Protein AF-A0A1C5PPT1-F1 (afdb_monomer)

Nearest PDB structures (foldseek):
  2kx9-assembly1_A  TM=2.389E-01  e=1.871E+00  Escherichia coli K-12
  5woy-assembly1_A  TM=2.451E-01  e=3.839E+00  Caldanaerobacter subterraneus subsp. tengcongensis MB4
  7ane-assembly1_ag  TM=2.100E-01  e=8.728E+00  Leishmania major

Radius of gyration: 35.05 Å; Cα contacts (8 Å, |Δi|>4): 97; chains: 1; bounding box: 54×86×85 Å

Structure (mmCIF, N/CA/C/O backbone):
data_AF-A0A1C5PPT1-F1
#
_entry.id   AF-A0A1C5PPT1-F1
#
loop_
_atom_site.group_PDB
_atom_site.id
_atom_site.type_symbol
_atom_site.label_atom_id
_atom_site.label_alt_id
_atom_site.label_comp_id
_atom_site.label_asym_id
_atom_site.label_entity_id
_atom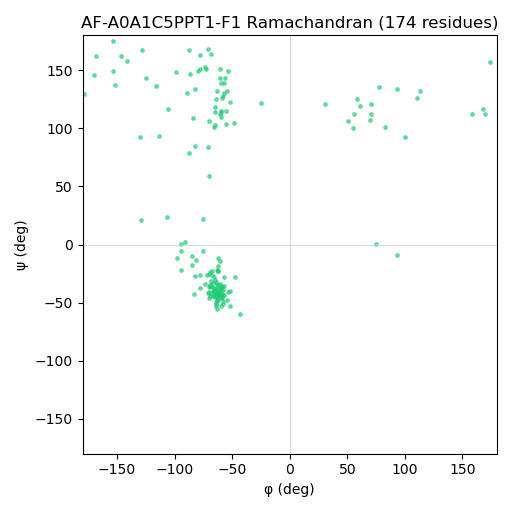_site.label_seq_id
_atom_site.pdbx_PDB_ins_code
_atom_site.Cartn_x
_atom_site.Cartn_y
_atom_site.Cartn_z
_atom_site.occupancy
_atom_site.B_iso_or_equiv
_atom_site.auth_seq_id
_atom_site.auth_comp_id
_atom_site.auth_asym_id
_atom_site.auth_atom_id
_atom_site.pdbx_PDB_model_num
ATOM 1 N N . MET A 1 1 ? 23.931 66.345 -72.418 1.00 42.19 1 MET A N 1
ATOM 2 C CA . MET A 1 1 ? 23.674 65.531 -71.210 1.00 42.19 1 MET A CA 1
ATOM 3 C C . MET A 1 1 ? 24.965 65.484 -70.400 1.00 42.19 1 MET A C 1
ATOM 5 O O . MET A 1 1 ? 25.997 65.172 -70.975 1.00 42.19 1 MET A O 1
ATOM 9 N N . LYS A 1 2 ? 24.906 65.938 -69.139 1.00 36.44 2 LYS A N 1
ATOM 10 C CA . LYS A 1 2 ? 26.004 66.068 -68.150 1.00 36.44 2 LYS A CA 1
ATOM 11 C C . LYS A 1 2 ? 26.555 64.665 -67.811 1.00 36.44 2 LYS A C 1
ATOM 13 O O . LYS A 1 2 ? 25.747 63.761 -67.660 1.00 36.44 2 LYS A O 1
ATOM 18 N N . SER A 1 3 ? 27.850 64.362 -67.935 1.00 39.06 3 SER A N 1
ATOM 19 C CA . SER A 1 3 ? 29.021 64.732 -67.112 1.00 39.06 3 SER A CA 1
ATOM 20 C C . SER A 1 3 ? 29.057 64.061 -65.729 1.00 39.06 3 SER A C 1
ATOM 22 O O . SER A 1 3 ? 28.260 64.414 -64.871 1.00 39.06 3 SER A O 1
ATOM 24 N N . VAL A 1 4 ? 30.045 63.164 -65.565 1.00 40.72 4 VAL A N 1
ATOM 25 C CA . VAL A 1 4 ? 30.789 62.806 -64.336 1.00 40.72 4 VAL A CA 1
ATOM 26 C C . VAL A 1 4 ? 29.952 62.363 -63.129 1.00 40.72 4 VAL A C 1
ATOM 28 O O . VAL A 1 4 ? 29.484 63.195 -62.362 1.00 40.72 4 VAL A O 1
ATOM 31 N N . ILE A 1 5 ? 29.858 61.048 -62.898 1.00 37.28 5 ILE A N 1
ATOM 32 C CA . ILE A 1 5 ? 29.597 60.499 -61.558 1.00 37.28 5 ILE A CA 1
ATOM 33 C C . ILE A 1 5 ? 30.641 59.421 -61.288 1.00 37.28 5 ILE A C 1
ATOM 35 O O . ILE A 1 5 ? 30.536 58.263 -61.689 1.00 37.28 5 ILE A O 1
ATOM 39 N N . GLU A 1 6 ? 31.702 59.906 -60.665 1.00 39.34 6 GLU A N 1
ATOM 40 C CA . GLU A 1 6 ? 32.733 59.161 -59.977 1.00 39.34 6 GLU A CA 1
ATOM 41 C C . GLU A 1 6 ? 32.206 58.720 -58.601 1.00 39.34 6 GLU A C 1
ATOM 43 O O . GLU A 1 6 ? 31.424 59.423 -57.969 1.00 39.34 6 GLU A O 1
ATOM 48 N N . MET A 1 7 ? 32.741 57.591 -58.138 1.00 36.19 7 MET A N 1
ATOM 49 C CA . MET A 1 7 ? 33.050 57.296 -56.737 1.00 36.19 7 MET A CA 1
ATOM 50 C C . MET A 1 7 ? 31.925 57.077 -55.706 1.00 36.19 7 MET A C 1
ATOM 52 O O . MET A 1 7 ? 31.352 57.986 -55.129 1.00 36.19 7 MET A O 1
ATOM 56 N N . MET A 1 8 ? 31.813 55.791 -55.353 1.00 36.09 8 MET A N 1
ATOM 57 C CA . MET A 1 8 ? 32.056 55.246 -54.008 1.00 36.09 8 ME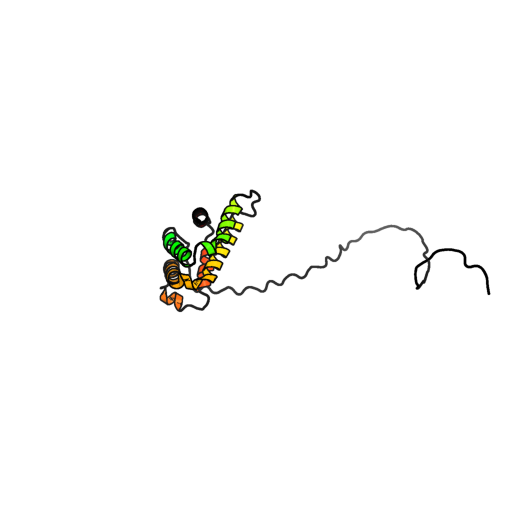T A CA 1
ATOM 58 C C . MET A 1 8 ? 31.257 55.763 -52.798 1.00 36.09 8 MET A C 1
ATOM 60 O O . MET A 1 8 ? 31.438 56.878 -52.336 1.00 36.09 8 MET A O 1
ATOM 64 N N . LYS A 1 9 ? 30.651 54.761 -52.136 1.00 38.84 9 LYS A N 1
ATOM 65 C CA . LYS A 1 9 ? 30.382 54.640 -50.691 1.00 38.84 9 LYS A CA 1
ATOM 66 C C . LYS A 1 9 ? 29.314 55.576 -50.126 1.00 38.84 9 LYS A C 1
ATOM 68 O O . LYS A 1 9 ? 29.501 56.777 -50.045 1.00 38.84 9 LYS A O 1
ATOM 73 N N . SER A 1 10 ? 28.282 54.971 -49.547 1.00 39.06 10 SER A N 1
ATOM 74 C CA . SER A 1 10 ? 28.001 55.055 -48.105 1.00 39.06 10 SER A CA 1
ATOM 75 C C . SER A 1 10 ? 26.530 54.727 -47.876 1.00 39.06 10 SER A C 1
ATOM 77 O O . SER A 1 10 ? 25.646 55.467 -48.294 1.00 39.06 10 SER A O 1
ATOM 79 N N . GLY A 1 11 ? 26.276 53.590 -47.231 1.00 40.34 11 GLY A N 1
ATOM 80 C CA . GLY A 1 11 ? 24.983 53.295 -46.633 1.00 40.34 11 GLY A CA 1
ATOM 81 C C . GLY A 1 11 ? 24.951 53.803 -45.194 1.00 40.34 11 GLY A C 1
ATOM 82 O O . GLY A 1 11 ? 25.870 53.498 -44.425 1.00 40.34 11 GLY A O 1
ATOM 83 N N . ARG A 1 12 ? 23.893 54.550 -44.861 1.00 38.12 12 ARG A N 1
ATOM 84 C CA . ARG A 1 12 ? 23.108 54.496 -43.611 1.00 38.12 12 ARG A CA 1
ATOM 85 C C . ARG A 1 12 ? 22.184 55.720 -43.523 1.00 38.12 12 ARG A C 1
ATOM 87 O O . ARG A 1 12 ? 22.677 56.838 -43.440 1.00 38.12 12 ARG A O 1
ATOM 94 N N . ASN A 1 13 ? 20.880 55.440 -43.535 1.00 36.72 13 ASN A N 1
ATOM 95 C CA . ASN A 1 13 ? 19.768 56.310 -43.126 1.00 36.72 13 ASN A CA 1
ATOM 96 C C . ASN A 1 13 ? 19.952 56.751 -41.658 1.00 36.72 13 ASN A C 1
ATOM 98 O O . ASN A 1 13 ? 20.411 55.944 -40.846 1.00 36.72 13 ASN A O 1
ATOM 102 N N . ASP A 1 14 ? 19.885 58.059 -41.385 1.00 36.19 14 ASP A N 1
ATOM 103 C CA . ASP A 1 14 ? 18.726 58.879 -40.933 1.00 36.19 14 ASP A CA 1
ATOM 104 C C . ASP A 1 14 ? 18.525 58.775 -39.406 1.00 36.19 14 ASP A C 1
ATOM 106 O O . ASP A 1 14 ? 18.258 57.694 -38.892 1.00 36.19 14 ASP A O 1
ATOM 110 N N . GLU A 1 15 ? 18.973 59.793 -38.647 1.00 37.09 15 GLU A N 1
ATOM 111 C CA . GLU A 1 15 ? 18.177 60.906 -38.047 1.00 37.09 15 GLU A CA 1
ATOM 112 C C . GLU A 1 15 ? 17.408 60.454 -36.789 1.00 37.09 15 GLU A C 1
ATOM 114 O O . GLU A 1 15 ? 16.821 59.384 -36.784 1.00 37.09 15 GLU A O 1
ATOM 119 N N . ALA A 1 16 ? 17.336 61.146 -35.650 1.00 32.50 16 ALA A N 1
ATOM 120 C CA . ALA A 1 16 ? 17.718 62.467 -35.134 1.00 32.50 16 ALA A CA 1
ATOM 121 C C . ALA A 1 16 ? 17.924 62.272 -33.591 1.00 32.50 16 ALA A C 1
ATOM 123 O O . ALA A 1 16 ? 17.703 61.173 -33.096 1.00 32.50 16 ALA A O 1
ATOM 124 N N . GLU A 1 17 ? 18.358 63.169 -32.706 1.00 36.97 17 GLU A N 1
ATOM 125 C CA . GLU A 1 17 ? 18.352 64.626 -32.622 1.00 36.97 17 GLU A CA 1
ATOM 126 C C . GLU A 1 17 ? 19.261 65.021 -31.428 1.00 36.97 17 GLU A C 1
ATOM 128 O O . GLU A 1 17 ? 19.364 64.296 -30.438 1.00 36.97 17 GLU A O 1
ATOM 133 N N . ARG A 1 18 ? 19.955 66.157 -31.541 1.00 34.75 18 ARG A N 1
ATOM 134 C CA . ARG A 1 18 ? 20.823 66.783 -30.523 1.00 34.75 18 ARG A CA 1
ATOM 135 C C . ARG A 1 18 ? 19.988 67.551 -29.493 1.00 34.75 18 ARG A C 1
ATOM 137 O O . ARG A 1 18 ? 19.075 68.217 -29.949 1.00 34.75 18 ARG A O 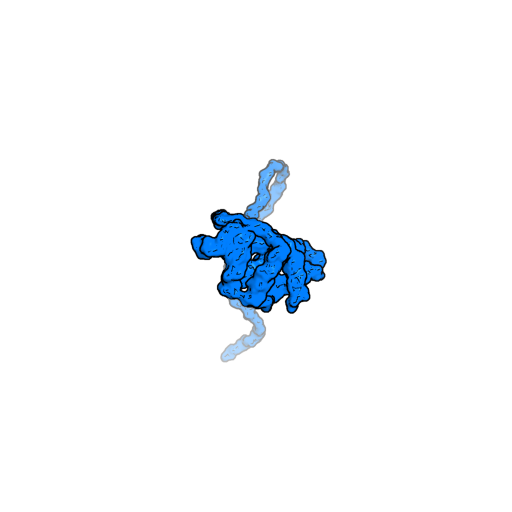1
ATOM 144 N N . VAL A 1 19 ? 20.431 67.657 -28.229 1.00 37.09 19 VAL A N 1
ATOM 145 C CA . VAL A 1 19 ? 20.731 68.954 -27.563 1.00 37.09 19 VAL A CA 1
ATOM 146 C C . VAL A 1 19 ? 21.813 68.752 -26.484 1.00 37.09 19 VAL A C 1
ATOM 148 O O . VAL A 1 19 ? 21.830 67.777 -25.743 1.00 37.09 19 VAL A O 1
ATOM 151 N N . GLU A 1 20 ? 22.738 69.699 -26.481 1.00 38.38 20 GLU A N 1
ATOM 152 C CA . GLU A 1 20 ? 24.004 69.879 -25.772 1.00 38.38 20 GLU A CA 1
ATOM 153 C C . GLU A 1 20 ? 23.807 70.814 -24.562 1.00 38.38 20 GLU A C 1
ATOM 155 O O . GLU A 1 20 ? 22.990 71.721 -24.681 1.00 38.38 20 GLU A O 1
ATOM 160 N N . SER A 1 21 ? 24.557 70.658 -23.455 1.00 32.81 21 SER A N 1
ATOM 161 C CA . SER A 1 21 ? 25.259 71.779 -22.777 1.00 32.81 21 SER A CA 1
ATOM 162 C C . SER A 1 21 ? 25.846 71.422 -21.391 1.00 32.81 21 SER A C 1
ATOM 164 O O . SER A 1 21 ? 25.118 71.252 -20.418 1.00 32.81 21 SER A O 1
ATOM 166 N N . THR A 1 22 ? 27.184 71.411 -21.339 1.00 31.67 22 THR A N 1
ATOM 167 C CA . THR A 1 22 ? 28.073 72.125 -20.384 1.00 31.67 22 THR A CA 1
ATOM 168 C C . THR A 1 22 ? 28.028 71.868 -18.867 1.00 31.67 22 THR A C 1
ATOM 170 O O . THR A 1 22 ? 27.082 72.229 -18.175 1.00 31.67 22 THR A O 1
ATOM 173 N N . LEU A 1 23 ? 29.182 71.403 -18.362 1.00 43.50 23 LEU A N 1
ATOM 174 C CA . LEU A 1 23 ? 29.681 71.500 -16.978 1.00 43.50 23 LEU A CA 1
ATOM 175 C C . LEU A 1 23 ? 30.037 72.958 -16.599 1.00 43.50 23 LEU A C 1
ATOM 177 O O . LEU A 1 23 ? 30.267 73.775 -17.497 1.00 43.50 23 LEU A O 1
ATOM 181 N N . PRO A 1 24 ? 30.188 73.273 -15.297 1.00 42.75 24 PRO A N 1
ATOM 182 C CA . PRO A 1 24 ? 31.552 73.528 -14.807 1.00 42.75 24 PRO A CA 1
ATOM 183 C C . PRO A 1 24 ? 31.869 72.991 -13.393 1.00 42.75 24 PRO A C 1
ATOM 185 O O . PRO A 1 24 ? 30.988 72.767 -12.568 1.00 42.75 24 PRO A O 1
ATOM 188 N N . GLU A 1 25 ? 33.169 72.804 -13.154 1.00 42.12 25 GLU A N 1
ATOM 189 C CA . GLU A 1 25 ? 33.841 72.390 -11.910 1.00 42.12 25 GLU A CA 1
ATOM 190 C C . GLU A 1 25 ? 33.883 73.508 -10.847 1.00 42.12 25 GLU A C 1
ATOM 192 O O . GLU A 1 25 ? 33.967 74.672 -11.235 1.00 42.12 25 GLU A O 1
ATOM 197 N N . THR A 1 26 ? 33.929 73.178 -9.540 1.00 31.56 26 THR A N 1
ATOM 198 C CA . THR A 1 26 ? 34.940 73.682 -8.561 1.00 31.56 26 THR A CA 1
ATOM 199 C C . THR A 1 26 ? 34.773 73.109 -7.132 1.00 31.56 26 THR A C 1
ATOM 201 O O . THR A 1 26 ? 33.694 73.153 -6.555 1.00 31.56 26 THR A O 1
ATOM 204 N N . ASP A 1 27 ? 35.893 72.597 -6.604 1.00 28.88 27 ASP A N 1
ATOM 205 C CA . ASP A 1 27 ? 36.487 72.729 -5.256 1.00 28.88 27 ASP A CA 1
ATOM 206 C C . ASP A 1 27 ? 35.748 72.372 -3.938 1.00 28.88 27 ASP A C 1
ATOM 208 O O . ASP A 1 27 ? 34.886 73.086 -3.442 1.00 28.88 27 ASP A O 1
ATOM 212 N N . MET A 1 28 ? 36.269 71.305 -3.306 1.00 39.50 28 MET A N 1
ATOM 213 C CA . MET A 1 28 ? 36.918 71.275 -1.975 1.00 39.50 28 MET A CA 1
ATOM 214 C C . MET A 1 28 ? 36.203 71.908 -0.758 1.00 39.50 28 MET A C 1
ATOM 216 O O . MET A 1 28 ? 36.341 73.101 -0.537 1.00 39.50 28 MET A O 1
ATOM 220 N N . GLU A 1 29 ? 35.656 71.089 0.155 1.00 32.31 29 GLU A N 1
ATOM 221 C CA . GLU A 1 29 ? 35.989 71.154 1.596 1.00 32.31 29 GLU A CA 1
ATOM 222 C C . GLU A 1 29 ? 35.459 69.945 2.387 1.00 32.31 29 GLU A C 1
ATOM 224 O O . GLU A 1 29 ? 34.645 69.159 1.914 1.00 32.31 29 GLU A O 1
ATOM 229 N N . ALA A 1 30 ? 36.030 69.760 3.572 1.00 30.75 30 ALA A N 1
ATOM 230 C CA . ALA A 1 30 ? 36.049 68.545 4.362 1.00 30.75 30 ALA A CA 1
ATOM 231 C C . ALA A 1 30 ? 34.854 68.352 5.317 1.00 30.75 30 ALA A C 1
ATOM 233 O O . ALA A 1 30 ? 34.189 69.300 5.716 1.00 30.75 30 ALA A O 1
ATOM 234 N N . ALA A 1 31 ? 34.791 67.108 5.805 1.00 31.67 31 ALA A N 1
ATOM 235 C CA . ALA A 1 31 ? 34.420 66.684 7.156 1.00 31.67 31 ALA A CA 1
ATOM 236 C C . ALA A 1 31 ? 32.957 66.311 7.474 1.00 31.67 31 ALA A C 1
ATOM 238 O O . ALA A 1 31 ? 32.012 67.054 7.253 1.00 31.67 31 ALA A O 1
ATOM 239 N N . GLU A 1 32 ? 32.897 65.163 8.163 1.00 32.53 32 GLU A N 1
ATOM 240 C CA . GLU A 1 32 ? 31.962 64.785 9.229 1.00 32.53 32 GLU A CA 1
ATOM 241 C C . GLU A 1 32 ? 30.770 63.872 8.869 1.00 32.53 32 GLU A C 1
ATOM 243 O O . GLU A 1 32 ? 29.697 64.295 8.465 1.00 32.53 32 GLU A O 1
ATOM 248 N N . SER A 1 33 ? 31.034 62.571 9.052 1.00 35.09 33 SER A N 1
ATOM 249 C CA . SER A 1 33 ? 30.239 61.560 9.768 1.00 35.09 33 SER A CA 1
ATOM 250 C C . SER A 1 33 ? 28.710 61.702 9.801 1.00 35.09 33 SER A C 1
ATOM 252 O O . SER A 1 33 ? 28.197 62.620 10.428 1.00 35.09 33 SER A O 1
ATOM 254 N N . THR A 1 34 ? 27.984 60.696 9.297 1.00 27.64 34 THR A N 1
ATOM 255 C CA . THR A 1 34 ? 26.899 59.953 9.993 1.00 27.64 34 THR A CA 1
ATOM 256 C C . THR A 1 34 ? 26.203 58.974 9.032 1.00 27.64 34 THR A C 1
ATOM 258 O O . THR A 1 34 ? 26.352 59.057 7.820 1.00 27.64 34 THR A O 1
ATOM 261 N N . GLU A 1 35 ? 25.576 57.963 9.622 1.00 35.34 35 GLU A N 1
ATOM 262 C CA . GLU A 1 35 ? 25.228 56.633 9.107 1.00 35.34 35 GLU A CA 1
ATOM 263 C C . GLU A 1 35 ? 23.994 56.574 8.167 1.00 35.34 35 GLU A C 1
ATOM 265 O O . GLU A 1 35 ? 23.147 57.462 8.204 1.00 35.34 35 GLU A O 1
ATOM 270 N N . GLY A 1 36 ? 23.855 55.466 7.413 1.00 28.84 36 GLY A N 1
ATOM 271 C CA . GLY A 1 36 ? 22.661 55.056 6.630 1.00 28.84 36 GLY A CA 1
ATOM 272 C C . GLY A 1 36 ? 22.909 55.084 5.111 1.00 28.84 36 GLY A C 1
ATOM 273 O O . GLY A 1 36 ? 23.480 56.044 4.619 1.00 28.84 36 GLY A O 1
ATOM 274 N N . GLU A 1 37 ? 22.598 54.096 4.268 1.00 35.09 37 GLU A N 1
ATOM 275 C CA . GLU A 1 37 ? 21.786 52.867 4.302 1.00 35.09 37 GLU A CA 1
ATOM 276 C C . GLU A 1 37 ? 22.381 51.887 3.250 1.00 35.09 37 GLU A C 1
ATOM 278 O O . GLU A 1 37 ? 22.913 52.366 2.245 1.00 35.09 37 GLU A O 1
ATOM 283 N N . PRO A 1 38 ? 22.331 50.546 3.401 1.00 40.12 38 PRO A N 1
ATOM 284 C CA . PRO A 1 38 ? 22.545 49.640 2.276 1.00 40.12 38 PRO A CA 1
ATOM 285 C C . PRO A 1 38 ? 21.246 49.374 1.499 1.00 40.12 38 PRO A C 1
ATOM 287 O O . PRO A 1 38 ? 20.152 49.326 2.055 1.00 40.12 38 PRO A O 1
ATOM 290 N N . GLU A 1 39 ? 21.448 49.199 0.199 1.00 37.22 39 GLU A N 1
ATOM 291 C CA . GLU A 1 39 ? 20.502 49.153 -0.909 1.00 37.22 39 GLU A CA 1
ATOM 292 C C . GLU A 1 39 ? 19.336 48.155 -0.784 1.00 37.22 39 GLU A C 1
ATOM 294 O O . GLU A 1 39 ? 19.444 47.059 -0.234 1.00 37.22 39 GLU A O 1
ATOM 299 N N . GLU A 1 40 ? 18.234 48.572 -1.404 1.00 37.94 40 GLU A N 1
ATOM 300 C CA . GLU A 1 40 ? 17.007 47.855 -1.733 1.00 37.94 40 GLU A CA 1
ATOM 301 C C . GLU A 1 40 ? 17.286 46.498 -2.411 1.00 37.94 40 GLU A C 1
ATOM 303 O O . GLU A 1 40 ? 17.621 46.414 -3.594 1.00 37.94 40 GLU A O 1
ATOM 308 N N . ILE A 1 41 ? 17.124 45.410 -1.653 1.00 39.41 41 ILE A N 1
ATOM 309 C CA . ILE A 1 41 ? 17.030 44.055 -2.200 1.00 39.41 41 ILE A CA 1
ATOM 310 C C . ILE A 1 41 ? 15.571 43.858 -2.601 1.00 39.41 41 ILE A C 1
ATOM 312 O O . ILE A 1 41 ? 14.689 43.756 -1.751 1.00 39.41 41 ILE A O 1
ATOM 316 N N . VAL A 1 42 ? 15.321 43.820 -3.907 1.00 41.59 42 VAL A N 1
ATOM 317 C CA . VAL A 1 42 ? 14.025 43.449 -4.480 1.00 41.59 42 VAL A CA 1
ATOM 318 C C . VAL A 1 42 ? 13.766 41.979 -4.145 1.00 41.59 42 VAL A C 1
ATOM 320 O O . VAL A 1 42 ? 14.348 41.070 -4.740 1.00 41.59 42 VAL A O 1
ATOM 323 N N . GLU A 1 43 ? 12.937 41.768 -3.131 1.00 42.28 43 GLU A N 1
ATOM 324 C CA . GLU A 1 43 ? 12.475 40.469 -2.661 1.00 42.28 43 GLU A CA 1
ATOM 325 C C . GLU A 1 43 ? 11.618 39.819 -3.761 1.00 42.28 43 GLU A C 1
ATOM 327 O O . GLU A 1 43 ? 10.617 40.374 -4.223 1.00 42.28 43 GLU A O 1
ATOM 332 N N . ALA A 1 44 ? 12.063 38.661 -4.253 1.00 52.88 44 ALA A N 1
ATOM 333 C CA . ALA A 1 44 ? 11.256 37.806 -5.117 1.00 52.88 44 ALA A CA 1
ATOM 334 C C . ALA A 1 44 ? 9.992 37.386 -4.346 1.00 52.88 44 ALA A C 1
ATOM 336 O O . ALA A 1 44 ? 10.096 37.159 -3.142 1.00 52.88 44 ALA A O 1
ATOM 337 N N . PRO A 1 45 ? 8.816 37.272 -4.991 1.00 42.25 45 PRO A N 1
ATOM 338 C CA . PRO A 1 45 ? 7.578 37.005 -4.273 1.00 42.25 45 PRO A CA 1
ATOM 339 C C . PRO A 1 45 ? 7.688 35.678 -3.522 1.00 42.25 45 PRO A C 1
ATOM 341 O O . PRO A 1 45 ? 7.814 34.612 -4.135 1.00 42.25 45 PRO A O 1
ATOM 344 N N . GLU A 1 46 ? 7.655 35.770 -2.192 1.00 46.97 46 GLU A N 1
ATOM 345 C CA . GLU A 1 46 ? 7.449 34.637 -1.305 1.00 46.97 46 GLU A CA 1
ATOM 346 C C . GLU A 1 46 ? 6.196 33.903 -1.778 1.00 46.97 46 GLU A C 1
ATOM 348 O O . GLU A 1 46 ? 5.117 34.475 -1.947 1.00 46.97 46 GLU A O 1
ATOM 353 N N . THR A 1 47 ? 6.368 32.621 -2.076 1.00 43.84 47 THR A N 1
ATOM 354 C CA . THR A 1 47 ? 5.245 31.741 -2.358 1.00 43.84 47 THR A CA 1
ATOM 355 C C . THR A 1 47 ? 4.527 31.557 -1.031 1.00 43.84 47 THR A C 1
ATOM 357 O O . THR A 1 47 ? 5.061 30.912 -0.135 1.00 43.84 47 THR A O 1
ATOM 360 N N . GLU A 1 48 ? 3.363 32.190 -0.882 1.00 47.78 48 GLU A N 1
ATOM 361 C CA . GLU A 1 48 ? 2.478 31.988 0.262 1.00 47.78 48 GLU A CA 1
ATOM 362 C C . GLU A 1 48 ? 2.158 30.489 0.368 1.00 47.78 48 GLU A C 1
ATOM 364 O O . GLU A 1 48 ? 1.374 29.944 -0.413 1.00 47.78 48 GLU A O 1
ATOM 369 N N . GLU A 1 49 ? 2.791 29.799 1.320 1.00 52.38 49 GLU A N 1
ATOM 370 C CA . GLU A 1 49 ? 2.385 28.456 1.714 1.00 52.38 49 GLU A CA 1
ATOM 371 C C . GLU A 1 49 ? 0.991 28.564 2.333 1.00 52.38 49 GLU A C 1
ATOM 373 O O . GLU A 1 49 ? 0.802 29.023 3.461 1.00 52.38 49 GLU A O 1
ATOM 378 N N . THR A 1 50 ? -0.015 28.183 1.549 1.00 40.03 50 THR A N 1
ATOM 379 C CA . THR A 1 50 ? -1.370 27.983 2.054 1.00 40.03 50 THR A CA 1
ATOM 380 C C . THR A 1 50 ? -1.293 26.917 3.152 1.00 40.03 50 THR A C 1
ATOM 382 O O . THR A 1 50 ? -0.749 25.846 2.884 1.00 40.03 50 THR A O 1
ATOM 385 N N . PRO A 1 51 ? -1.797 27.169 4.374 1.00 50.03 51 PRO A N 1
ATOM 386 C CA . PRO A 1 51 ? -1.751 26.180 5.442 1.00 50.03 51 PRO A CA 1
ATOM 387 C C . PRO A 1 51 ? -2.529 24.935 5.004 1.00 50.03 51 PRO A C 1
ATOM 389 O O . PRO A 1 51 ? -3.744 24.994 4.822 1.00 50.03 51 PRO A O 1
ATOM 392 N N . GLU A 1 52 ? -1.819 23.822 4.799 1.00 60.72 52 GLU A N 1
ATOM 393 C CA . GLU A 1 52 ? -2.423 22.526 4.500 1.00 60.72 52 GLU A CA 1
ATOM 394 C C . GLU A 1 52 ? -3.335 22.137 5.671 1.00 60.72 52 GLU A C 1
ATOM 396 O O . GLU A 1 52 ? -2.872 21.934 6.798 1.00 60.72 52 GLU A O 1
ATOM 401 N N . GLU A 1 53 ? -4.648 22.071 5.435 1.00 62.91 53 GLU A N 1
ATOM 402 C CA . GLU A 1 53 ? -5.577 21.550 6.434 1.00 62.91 53 GLU A CA 1
ATOM 403 C C . GLU A 1 53 ? -5.150 20.117 6.803 1.00 62.91 53 GLU A C 1
ATOM 405 O O . GLU A 1 53 ? -4.881 19.302 5.912 1.00 62.91 53 GLU A O 1
ATOM 410 N N . PRO A 1 54 ? -5.038 19.782 8.102 1.00 71.94 54 PRO A N 1
ATOM 411 C CA . PRO A 1 54 ? -4.545 18.479 8.511 1.00 71.94 54 PRO A CA 1
ATOM 412 C C . PRO A 1 54 ? -5.522 17.401 8.043 1.00 71.94 54 PRO A C 1
ATOM 414 O O . PRO A 1 54 ? -6.646 17.323 8.532 1.00 71.94 54 PRO A O 1
ATOM 417 N N . VAL A 1 55 ? -5.077 16.549 7.116 1.00 75.94 55 VAL A N 1
ATOM 418 C CA . VAL A 1 55 ? -5.858 15.398 6.643 1.00 75.94 55 VAL A CA 1
ATOM 419 C C . VAL A 1 55 ? -6.253 14.534 7.845 1.00 75.94 55 VAL A C 1
ATOM 421 O O . VAL A 1 55 ? -5.383 13.967 8.524 1.00 75.94 55 VAL A O 1
ATOM 424 N N . GLU A 1 56 ? -7.556 14.453 8.126 1.00 82.62 56 GLU A N 1
ATOM 425 C CA . GLU A 1 56 ? -8.086 13.670 9.241 1.00 82.62 56 GLU A CA 1
ATOM 426 C C . GLU A 1 56 ? -7.773 12.180 9.045 1.00 82.62 56 GLU A C 1
ATOM 428 O O . GLU A 1 56 ? -7.975 11.608 7.974 1.00 82.62 56 GLU A O 1
ATOM 433 N N . ARG A 1 57 ? -7.250 11.536 10.096 1.00 88.50 57 ARG A N 1
ATOM 434 C CA . ARG A 1 57 ? -6.885 10.111 10.094 1.00 88.50 57 ARG A CA 1
ATOM 435 C C . ARG A 1 57 ? -7.790 9.345 11.054 1.00 88.50 57 ARG A C 1
ATOM 437 O O . ARG A 1 57 ? -7.465 9.244 12.238 1.00 88.50 57 ARG A O 1
ATOM 444 N N . PRO A 1 58 ? -8.907 8.766 10.582 1.00 89.75 58 PRO A N 1
ATOM 445 C CA . PRO A 1 58 ? -9.839 8.000 11.416 1.00 89.75 58 PRO A CA 1
ATOM 446 C C . PRO A 1 58 ? -9.319 6.594 11.776 1.00 89.75 58 PRO A C 1
ATOM 448 O O . PRO A 1 58 ? -10.096 5.688 12.076 1.00 89.75 58 PRO A O 1
ATOM 451 N N . TYR A 1 59 ? -8.004 6.377 11.724 1.00 93.81 59 TYR A N 1
ATOM 452 C CA . TYR A 1 59 ? -7.359 5.095 11.968 1.00 93.81 59 TYR A CA 1
ATOM 453 C C . TYR A 1 59 ? -5.988 5.285 12.621 1.00 93.81 59 TYR A C 1
ATOM 455 O O . TYR A 1 59 ? -5.369 6.345 12.557 1.00 93.81 59 TYR A O 1
ATOM 463 N N . THR A 1 60 ? -5.484 4.206 13.210 1.00 94.38 60 THR A N 1
ATOM 464 C CA . THR A 1 60 ? -4.075 4.076 13.593 1.00 94.38 60 THR A CA 1
ATOM 465 C C . THR A 1 60 ? -3.528 2.812 12.948 1.00 94.38 60 THR A C 1
ATOM 467 O O . THR A 1 60 ? -4.258 1.832 12.812 1.00 94.38 60 THR A O 1
ATOM 470 N N . LEU A 1 61 ? -2.271 2.836 12.510 1.00 94.94 61 LEU A N 1
ATOM 471 C CA . LEU A 1 61 ? -1.615 1.696 11.875 1.00 94.94 61 LEU A CA 1
ATOM 472 C C . LEU A 1 61 ? -0.452 1.242 12.743 1.00 94.94 61 LEU A C 1
ATOM 474 O O . LEU A 1 61 ? 0.327 2.056 13.235 1.00 94.94 61 LEU A O 1
ATOM 47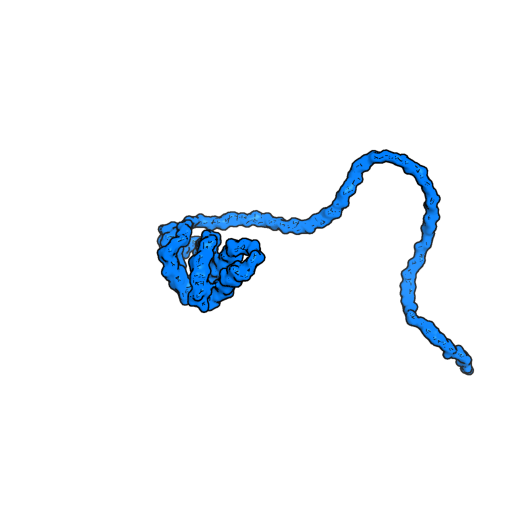8 N N . ARG A 1 62 ? -0.308 -0.070 12.923 1.00 94.06 62 ARG A N 1
ATOM 479 C CA . ARG A 1 62 ? 0.959 -0.626 13.404 1.00 94.06 62 ARG A CA 1
ATOM 480 C C . ARG A 1 62 ? 2.001 -0.555 12.284 1.00 94.06 62 ARG A C 1
ATOM 482 O O . ARG A 1 62 ? 1.664 -0.755 11.118 1.00 94.06 62 ARG A O 1
ATOM 489 N N . SER A 1 63 ? 3.274 -0.445 12.645 1.00 90.31 63 SER A N 1
ATOM 490 C CA . SER A 1 63 ? 4.364 -0.570 11.676 1.00 90.31 63 SER A CA 1
ATOM 491 C C . SER A 1 63 ? 4.367 -1.952 10.998 1.00 90.31 63 SER A C 1
ATOM 493 O O . SER A 1 63 ? 3.963 -2.967 11.594 1.00 90.31 63 SER A O 1
ATOM 495 N N . LEU A 1 64 ? 4.859 -1.994 9.757 1.00 89.31 64 LEU A N 1
ATOM 496 C CA . LEU A 1 64 ? 5.062 -3.230 9.001 1.00 89.31 64 LEU A CA 1
ATOM 497 C C . LEU A 1 64 ? 6.025 -4.177 9.733 1.00 89.31 64 LEU A C 1
ATOM 499 O O . LEU A 1 64 ? 7.039 -3.766 10.299 1.00 89.31 64 LEU A O 1
ATOM 503 N N . LYS A 1 65 ? 5.695 -5.467 9.719 1.00 88.75 65 LYS A N 1
ATOM 504 C CA . LYS A 1 65 ? 6.449 -6.556 10.350 1.00 88.75 65 LYS A CA 1
ATOM 505 C C . LYS A 1 65 ? 6.698 -7.666 9.337 1.00 88.75 65 LYS A C 1
ATOM 507 O O . LYS A 1 65 ? 6.042 -7.746 8.308 1.00 88.75 65 LYS A O 1
ATOM 512 N N . ASP A 1 66 ? 7.584 -8.594 9.679 1.00 87.00 66 ASP A N 1
ATOM 513 C CA . ASP A 1 66 ? 7.953 -9.715 8.801 1.00 87.00 66 ASP A CA 1
ATOM 514 C C . ASP A 1 66 ? 6.751 -10.587 8.377 1.00 87.00 66 ASP A C 1
ATOM 516 O O . ASP A 1 66 ? 6.706 -11.117 7.271 1.00 87.00 66 ASP A O 1
ATOM 520 N N . ARG A 1 67 ? 5.700 -10.659 9.210 1.00 90.19 67 ARG A N 1
ATOM 521 C CA . ARG A 1 67 ? 4.443 -11.355 8.874 1.00 90.19 67 ARG A CA 1
ATOM 522 C C . ARG A 1 67 ? 3.696 -10.748 7.675 1.00 90.19 67 ARG A C 1
ATOM 524 O O . ARG A 1 67 ? 2.899 -11.442 7.050 1.00 90.19 67 ARG A O 1
ATOM 531 N N . ASP A 1 68 ? 3.967 -9.484 7.358 1.00 91.06 68 ASP A N 1
ATOM 532 C CA . ASP A 1 68 ? 3.318 -8.727 6.279 1.00 91.06 68 ASP A CA 1
ATOM 533 C C . ASP A 1 68 ? 3.982 -8.964 4.924 1.00 91.06 68 ASP A C 1
ATOM 535 O O . ASP A 1 68 ? 3.422 -8.604 3.890 1.00 91.06 68 ASP A O 1
ATOM 539 N N . LEU A 1 69 ? 5.137 -9.636 4.918 1.00 88.94 69 LEU A N 1
ATOM 540 C CA . LEU A 1 69 ? 5.884 -9.998 3.721 1.00 88.94 69 LEU A CA 1
ATOM 541 C C . LEU A 1 69 ? 5.007 -10.711 2.688 1.00 88.94 69 LEU A C 1
ATOM 543 O O . LEU A 1 69 ? 4.957 -10.315 1.527 1.00 88.94 69 LEU A O 1
ATOM 547 N N . PHE A 1 70 ? 4.314 -11.775 3.096 1.00 91.00 70 PHE A N 1
ATOM 548 C CA . PHE A 1 70 ? 3.523 -12.583 2.168 1.00 91.00 70 PHE A CA 1
ATOM 549 C C . PHE A 1 70 ? 2.279 -11.847 1.645 1.00 91.00 70 PHE A C 1
ATOM 551 O O . PHE A 1 70 ? 2.071 -11.879 0.429 1.00 91.00 70 PHE A O 1
ATOM 558 N N . PRO A 1 71 ? 1.475 -11.162 2.488 1.00 94.06 71 PRO A N 1
ATOM 559 C CA . PRO A 1 71 ? 0.412 -10.280 2.009 1.00 94.06 71 PRO A CA 1
ATOM 560 C C . PRO A 1 71 ? 0.907 -9.208 1.029 1.00 94.06 71 PRO A C 1
ATOM 562 O O . PRO A 1 71 ? 0.344 -9.077 -0.057 1.00 94.06 71 PRO A O 1
ATOM 565 N N . LEU A 1 72 ? 2.000 -8.506 1.349 1.00 91.94 72 LEU A N 1
ATOM 566 C CA . LEU A 1 72 ? 2.578 -7.490 0.467 1.00 91.94 72 LEU A CA 1
ATOM 567 C C . LEU A 1 72 ? 3.044 -8.092 -0.860 1.00 91.94 72 LEU A C 1
ATOM 569 O O . LEU A 1 72 ? 2.681 -7.598 -1.922 1.00 91.94 72 LEU A O 1
ATOM 573 N N . LEU A 1 73 ? 3.776 -9.206 -0.834 1.00 90.88 73 LEU A N 1
ATOM 574 C CA . LEU A 1 73 ? 4.192 -9.901 -2.054 1.00 90.88 73 LEU A CA 1
ATOM 575 C C . LEU A 1 73 ? 3.003 -10.346 -2.908 1.00 90.88 73 LEU A C 1
ATOM 577 O O . LEU A 1 73 ? 3.081 -10.310 -4.135 1.00 90.88 73 LEU A O 1
ATOM 581 N N . LYS A 1 74 ? 1.900 -10.771 -2.286 1.00 94.44 74 LYS A N 1
ATOM 582 C CA . LYS A 1 74 ? 0.673 -11.135 -2.999 1.00 94.44 74 LYS A CA 1
ATOM 583 C C . LYS A 1 74 ? 0.069 -9.922 -3.714 1.00 94.44 74 LYS A C 1
ATOM 585 O O . LYS A 1 74 ? -0.274 -10.050 -4.888 1.00 94.44 74 LYS A O 1
ATOM 590 N N . ILE A 1 75 ? 0.018 -8.765 -3.050 1.00 95.44 75 ILE A N 1
ATOM 591 C CA . ILE A 1 75 ? -0.422 -7.486 -3.632 1.00 95.44 75 ILE A CA 1
ATOM 592 C C . ILE A 1 75 ? 0.476 -7.103 -4.817 1.00 95.44 75 ILE A C 1
ATOM 594 O O . ILE A 1 75 ? -0.017 -6.937 -5.932 1.00 95.44 75 ILE A O 1
ATOM 598 N N . LEU A 1 76 ? 1.798 -7.070 -4.613 1.00 92.12 76 LEU A N 1
ATOM 599 C CA . LEU A 1 76 ? 2.770 -6.724 -5.658 1.00 92.12 76 LEU A CA 1
ATOM 600 C C . LEU A 1 76 ? 2.670 -7.657 -6.874 1.00 92.12 76 LEU A C 1
ATOM 602 O O . LEU A 1 76 ? 2.760 -7.216 -8.017 1.00 92.12 76 LEU A O 1
ATOM 606 N N . ARG A 1 77 ? 2.443 -8.958 -6.654 1.00 92.38 77 ARG A N 1
ATOM 607 C CA . ARG A 1 77 ? 2.264 -9.937 -7.738 1.00 92.38 77 ARG A CA 1
ATOM 608 C C . ARG A 1 77 ? 0.961 -9.755 -8.509 1.00 92.38 77 ARG A C 1
ATOM 610 O O . ARG A 1 77 ? 0.959 -10.023 -9.707 1.00 92.38 77 ARG A O 1
ATOM 617 N N . LYS A 1 78 ? -0.126 -9.359 -7.841 1.00 95.81 78 LYS A N 1
ATOM 618 C CA . LYS A 1 78 ? -1.421 -9.098 -8.485 1.00 95.81 78 LYS A CA 1
ATOM 619 C C . LYS A 1 78 ? -1.391 -7.843 -9.351 1.00 95.81 78 LYS A C 1
ATOM 621 O O . LYS A 1 78 ? -1.923 -7.875 -10.453 1.00 95.81 78 LYS A O 1
ATOM 626 N N . ILE A 1 79 ? -0.740 -6.785 -8.870 1.00 94.94 79 ILE A N 1
ATOM 627 C CA . ILE A 1 79 ? -0.496 -5.560 -9.644 1.00 94.94 79 ILE A CA 1
ATOM 628 C C . ILE A 1 79 ? 0.456 -5.863 -10.811 1.00 94.94 79 ILE A C 1
ATOM 630 O O . ILE A 1 79 ? 0.202 -5.508 -11.958 1.00 94.94 79 ILE A O 1
ATOM 634 N N . GLY A 1 80 ? 1.513 -6.623 -10.525 1.00 91.06 80 GLY A N 1
ATOM 635 C CA . GLY A 1 80 ? 2.530 -7.021 -11.484 1.00 91.06 80 GLY A CA 1
ATOM 636 C C . GLY A 1 80 ? 3.855 -6.330 -11.191 1.00 91.06 80 GLY A C 1
ATOM 637 O O . GLY A 1 80 ? 3.957 -5.112 -11.153 1.00 91.06 80 GLY A O 1
ATOM 638 N N . LEU A 1 81 ? 4.911 -7.128 -11.045 1.00 86.62 81 LEU A N 1
ATOM 639 C CA . LEU A 1 81 ? 6.233 -6.646 -10.624 1.00 86.62 81 LEU A CA 1
ATOM 640 C C . LEU A 1 81 ? 6.863 -5.645 -11.607 1.00 86.62 81 LEU A C 1
ATOM 642 O O . LEU A 1 81 ? 7.701 -4.843 -11.213 1.00 86.62 81 LEU A O 1
ATOM 646 N N . LYS A 1 82 ? 6.432 -5.673 -12.875 1.00 88.38 82 LYS A N 1
ATOM 647 C CA . LYS A 1 82 ? 6.885 -4.740 -13.912 1.00 88.38 82 LYS A CA 1
ATOM 648 C C . LYS A 1 82 ? 6.472 -3.291 -13.641 1.00 88.38 82 LYS A C 1
ATOM 650 O O . LYS A 1 82 ? 7.229 -2.405 -14.010 1.00 88.38 82 LYS A O 1
ATOM 655 N N . GLU A 1 83 ? 5.336 -3.073 -12.974 1.00 91.56 83 GLU A N 1
ATOM 656 C CA . GLU A 1 83 ? 4.842 -1.723 -12.657 1.00 91.56 83 GLU A CA 1
ATOM 657 C C . GLU A 1 83 ? 5.757 -1.021 -11.646 1.00 91.56 83 GLU A C 1
ATOM 659 O O . GLU A 1 83 ? 5.893 0.192 -11.645 1.00 91.56 83 GLU A O 1
ATOM 664 N N . PHE A 1 84 ? 6.463 -1.796 -10.821 1.00 89.00 84 PHE A N 1
ATOM 665 C CA . PHE A 1 84 ? 7.366 -1.277 -9.795 1.00 89.00 84 PHE A CA 1
ATOM 666 C C . PHE A 1 84 ? 8.821 -1.175 -10.259 1.00 89.00 84 PHE A C 1
ATOM 668 O O . PHE A 1 84 ? 9.696 -0.814 -9.472 1.00 89.00 84 PHE A O 1
ATOM 675 N N . LYS A 1 85 ? 9.116 -1.550 -11.510 1.00 85.50 85 LYS A N 1
ATOM 676 C CA . LYS A 1 85 ? 10.490 -1.698 -11.998 1.00 85.50 85 LYS A CA 1
ATOM 677 C C . LYS A 1 85 ? 11.292 -0.409 -11.841 1.00 85.50 85 LYS A C 1
ATOM 679 O O . LYS A 1 85 ? 12.436 -0.461 -11.397 1.00 85.50 85 LYS A O 1
ATOM 684 N N . ASP A 1 86 ? 10.694 0.727 -12.172 1.00 85.81 86 ASP A N 1
ATOM 685 C CA . ASP A 1 86 ? 11.384 2.016 -12.133 1.00 85.81 86 ASP A CA 1
ATOM 686 C C . ASP A 1 86 ? 11.682 2.443 -10.691 1.00 85.81 86 ASP A C 1
ATOM 688 O O . ASP A 1 86 ? 12.831 2.756 -10.371 1.00 85.81 86 ASP A O 1
ATOM 692 N N . ALA A 1 87 ? 10.705 2.300 -9.789 1.00 85.62 87 ALA A N 1
ATOM 693 C CA . ALA A 1 87 ? 10.895 2.533 -8.358 1.00 85.62 87 ALA A CA 1
ATOM 694 C C . ALA A 1 87 ? 12.010 1.640 -7.775 1.00 85.62 87 ALA A C 1
ATOM 696 O O . ALA A 1 87 ? 12.889 2.105 -7.046 1.00 85.62 87 ALA A O 1
ATOM 697 N N . PHE A 1 88 ? 12.042 0.356 -8.143 1.00 83.31 88 PHE A N 1
ATOM 698 C CA . PHE A 1 88 ? 13.086 -0.562 -7.687 1.00 83.31 88 PHE A CA 1
ATOM 699 C C . PHE A 1 88 ? 14.467 -0.265 -8.281 1.00 83.31 88 PHE A C 1
ATOM 701 O O . PHE A 1 88 ? 15.465 -0.410 -7.574 1.00 83.31 88 PHE A O 1
ATOM 708 N N . ASN A 1 89 ? 14.554 0.187 -9.534 1.00 81.94 89 ASN A N 1
ATOM 709 C CA . ASN A 1 89 ? 15.827 0.579 -10.145 1.00 81.94 89 ASN A CA 1
ATOM 710 C C . ASN A 1 89 ? 16.450 1.773 -9.417 1.00 81.94 89 ASN A C 1
ATOM 712 O O . ASN A 1 89 ? 17.648 1.758 -9.128 1.00 81.94 89 ASN A O 1
ATOM 716 N N . HIS A 1 90 ? 15.643 2.777 -9.064 1.00 79.69 90 HIS A N 1
ATOM 717 C CA . HIS A 1 90 ? 16.107 3.932 -8.290 1.00 79.69 90 HIS A CA 1
ATOM 718 C C . HIS A 1 90 ? 16.663 3.521 -6.919 1.00 79.69 90 HIS A C 1
ATOM 720 O O . HIS A 1 90 ? 17.658 4.083 -6.458 1.00 79.69 90 HIS A O 1
ATOM 726 N N . LEU A 1 91 ? 16.094 2.476 -6.311 1.00 77.56 91 LEU A N 1
ATOM 727 C CA . LEU A 1 91 ? 16.577 1.930 -5.044 1.00 77.56 91 LEU A CA 1
ATOM 728 C C . LEU A 1 91 ? 17.971 1.291 -5.146 1.00 77.56 91 LEU A C 1
ATOM 730 O O . LEU A 1 91 ? 18.723 1.335 -4.176 1.00 77.56 91 LEU A O 1
ATOM 734 N N . VAL A 1 92 ? 18.307 0.687 -6.292 1.00 72.06 92 VAL A N 1
ATOM 735 C CA . VAL A 1 92 ? 19.603 0.022 -6.536 1.00 72.06 92 VAL A CA 1
ATOM 736 C C . VAL A 1 92 ? 20.673 1.029 -6.963 1.00 72.06 92 VAL A C 1
ATOM 738 O O . VAL A 1 92 ? 21.802 0.976 -6.477 1.00 72.06 92 VAL A O 1
ATOM 741 N N . VAL A 1 93 ? 20.330 1.970 -7.849 1.00 66.94 93 VAL A N 1
ATOM 742 C CA . VAL A 1 93 ? 21.275 2.981 -8.358 1.00 66.94 93 VAL A CA 1
ATOM 743 C C . VAL A 1 93 ? 21.752 3.911 -7.241 1.00 66.94 93 VAL A C 1
ATOM 745 O O . VAL A 1 93 ? 22.944 4.203 -7.168 1.00 66.94 93 VAL A O 1
ATOM 748 N N . GLY A 1 94 ? 20.869 4.286 -6.309 1.00 61.34 94 GLY A N 1
ATOM 749 C CA . GLY A 1 94 ? 21.235 5.088 -5.137 1.00 61.34 94 GLY A CA 1
ATOM 750 C C . GLY A 1 94 ? 22.249 4.433 -4.183 1.00 61.34 94 GLY A C 1
ATOM 751 O O . GLY A 1 94 ? 22.763 5.117 -3.304 1.00 61.34 94 GLY A O 1
ATOM 752 N N . GLU A 1 95 ? 22.559 3.135 -4.328 1.00 58.22 95 GLU A N 1
ATOM 753 C CA . GLU A 1 95 ? 23.629 2.465 -3.563 1.00 58.22 95 GLU A CA 1
ATOM 754 C C . GLU A 1 95 ? 25.023 2.636 -4.193 1.00 58.22 95 GLU A C 1
ATOM 756 O O . GLU A 1 95 ? 26.022 2.394 -3.520 1.00 58.22 95 GLU A O 1
ATOM 761 N N . SER A 1 96 ? 25.101 3.019 -5.472 1.00 57.56 96 SER A N 1
ATOM 762 C CA . SER A 1 96 ? 26.353 3.023 -6.248 1.00 57.56 96 SER A CA 1
ATOM 763 C C . SER A 1 96 ? 27.038 4.390 -6.317 1.00 57.56 96 SER A C 1
ATOM 765 O O . SER A 1 96 ? 28.180 4.465 -6.764 1.00 57.56 96 SER A O 1
ATOM 767 N N . ASP A 1 97 ? 26.353 5.458 -5.901 1.00 55.97 97 ASP A N 1
ATOM 768 C CA . ASP A 1 97 ? 26.855 6.829 -5.981 1.00 55.97 97 ASP A CA 1
ATOM 769 C C . ASP A 1 97 ? 27.268 7.332 -4.588 1.00 55.97 97 ASP A C 1
ATOM 771 O O . ASP A 1 97 ? 26.462 7.429 -3.663 1.00 55.97 97 ASP A O 1
ATOM 775 N N . GLU A 1 98 ? 28.557 7.631 -4.424 1.00 55.44 98 GLU A N 1
ATOM 776 C CA . GLU A 1 98 ? 29.164 8.048 -3.152 1.00 55.44 98 GLU A CA 1
ATOM 777 C C . GLU A 1 98 ? 28.818 9.510 -2.784 1.00 55.44 98 GLU A C 1
ATOM 779 O O . GLU A 1 98 ? 29.117 9.970 -1.680 1.00 55.44 98 GLU A O 1
ATOM 784 N N . ASN A 1 99 ? 28.139 10.245 -3.677 1.00 52.34 99 ASN A N 1
ATOM 785 C CA . ASN A 1 99 ? 27.609 11.587 -3.423 1.00 52.34 99 ASN A CA 1
ATOM 786 C C . ASN A 1 99 ? 26.209 11.522 -2.805 1.00 52.34 99 ASN A C 1
ATOM 788 O O . ASN A 1 99 ? 25.173 11.717 -3.438 1.00 52.34 99 ASN A O 1
ATOM 792 N N . VAL A 1 100 ? 26.216 11.241 -1.508 1.00 50.94 100 VAL A N 1
ATOM 793 C CA . VAL A 1 100 ? 25.050 11.031 -0.658 1.00 50.94 100 VAL A CA 1
ATOM 794 C C . VAL A 1 100 ? 24.288 12.348 -0.417 1.00 50.94 100 VAL A C 1
ATOM 796 O O . VAL A 1 100 ? 24.397 12.979 0.632 1.00 50.94 100 VAL A O 1
ATOM 799 N N . GLN A 1 101 ? 23.409 12.728 -1.347 1.00 53.41 101 GLN A N 1
ATOM 800 C CA . GLN A 1 101 ? 22.075 13.163 -0.919 1.00 53.41 101 GLN A CA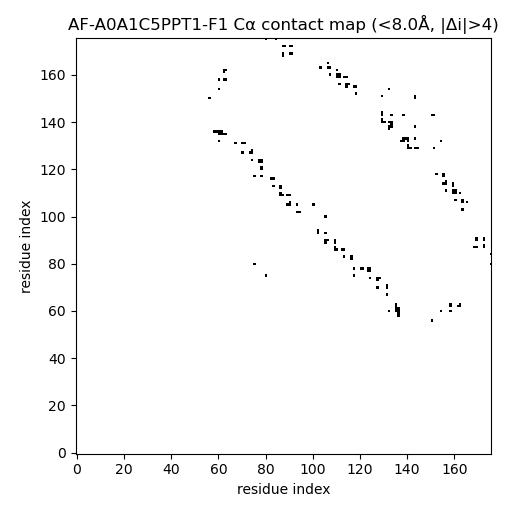 1
ATOM 801 C C . GLN A 1 101 ? 21.500 11.947 -0.184 1.00 53.41 101 GLN A C 1
ATOM 803 O O . GLN A 1 101 ? 21.340 10.904 -0.805 1.00 53.41 101 GLN A O 1
ATOM 808 N N . SER A 1 102 ? 21.366 12.030 1.148 1.00 57.91 102 SER A N 1
ATOM 809 C CA . SER A 1 102 ? 21.145 10.896 2.069 1.00 57.91 102 SER A CA 1
ATOM 810 C C . SER A 1 102 ? 20.485 9.673 1.407 1.00 57.91 102 SER A C 1
ATOM 812 O O . SER A 1 102 ? 19.374 9.776 0.901 1.00 57.91 102 SER A O 1
ATOM 814 N N . VAL A 1 103 ? 21.129 8.498 1.435 1.00 60.97 103 VAL A N 1
ATOM 815 C CA . VAL A 1 103 ? 20.548 7.213 0.967 1.00 60.97 103 VAL A CA 1
ATOM 816 C C . VAL A 1 103 ? 19.129 7.005 1.532 1.00 60.97 103 VAL A C 1
ATOM 818 O O . VAL A 1 103 ? 18.269 6.375 0.921 1.00 60.97 103 VAL A O 1
ATOM 821 N N . GLN A 1 104 ? 18.874 7.593 2.702 1.00 64.88 104 GLN A N 1
ATOM 822 C CA . GLN A 1 104 ? 17.572 7.700 3.343 1.00 64.88 104 GLN A CA 1
ATOM 823 C C . GLN A 1 104 ? 16.529 8.502 2.537 1.00 64.88 104 GLN A C 1
ATOM 825 O O . GLN A 1 104 ? 15.389 8.058 2.447 1.00 64.88 104 GLN A O 1
ATOM 830 N N . GLY A 1 105 ? 16.893 9.641 1.945 1.00 70.75 105 GLY A N 1
ATOM 831 C CA . GLY A 1 105 ? 16.028 10.456 1.086 1.00 70.75 105 GLY A CA 1
ATOM 832 C C . GLY A 1 105 ? 15.667 9.766 -0.231 1.00 70.75 105 GLY A C 1
ATOM 833 O O . GLY A 1 105 ? 14.495 9.743 -0.594 1.00 70.75 105 GLY A O 1
ATOM 834 N N . VAL A 1 106 ? 16.633 9.109 -0.887 1.00 75.44 106 VAL A N 1
ATOM 835 C CA . VAL A 1 106 ? 16.361 8.281 -2.083 1.00 75.44 106 VAL A CA 1
ATOM 836 C C . VAL A 1 106 ? 15.413 7.133 -1.731 1.00 75.44 106 VAL A C 1
ATOM 838 O O . VAL A 1 106 ? 14.439 6.884 -2.434 1.00 75.44 106 VAL A O 1
ATOM 841 N N . GLY A 1 107 ? 15.649 6.470 -0.596 1.00 77.38 107 GLY A N 1
ATOM 842 C CA . GLY A 1 107 ? 14.770 5.420 -0.092 1.00 77.38 107 GLY A CA 1
ATOM 843 C C . GLY A 1 107 ? 13.340 5.886 0.174 1.00 77.38 107 GLY A C 1
ATOM 844 O O . GLY A 1 107 ? 12.402 5.177 -0.175 1.00 77.38 107 GLY A O 1
ATOM 845 N N . ALA A 1 108 ? 13.173 7.067 0.774 1.00 80.81 108 ALA A N 1
ATOM 846 C CA . ALA A 1 108 ? 11.862 7.644 1.059 1.00 80.81 108 ALA A CA 1
ATOM 847 C C . ALA A 1 108 ? 11.087 7.978 -0.225 1.00 80.81 108 ALA A C 1
ATOM 849 O O . ALA A 1 108 ? 9.921 7.608 -0.330 1.00 80.81 108 ALA A O 1
ATOM 850 N N . ALA A 1 109 ? 11.741 8.597 -1.215 1.00 85.00 109 ALA A N 1
ATOM 851 C CA . ALA A 1 109 ? 11.128 8.876 -2.514 1.00 85.00 109 ALA A CA 1
ATOM 852 C C . ALA A 1 109 ? 10.662 7.585 -3.207 1.00 85.00 109 ALA A C 1
ATOM 854 O O . ALA A 1 109 ? 9.513 7.488 -3.623 1.00 85.00 109 ALA A O 1
ATOM 855 N N . VAL A 1 110 ? 11.502 6.543 -3.208 1.00 87.56 110 VAL A N 1
ATOM 856 C CA . VAL A 1 110 ? 11.131 5.233 -3.763 1.00 87.56 110 VAL A CA 1
ATOM 857 C C . VAL A 1 110 ? 9.917 4.624 -3.052 1.00 87.56 110 VAL A C 1
ATOM 859 O O . VAL A 1 110 ? 9.066 4.031 -3.710 1.00 87.56 110 VAL A O 1
ATOM 862 N N . MET A 1 111 ? 9.803 4.741 -1.723 1.00 88.12 111 MET A N 1
ATOM 863 C CA . MET A 1 111 ? 8.619 4.225 -1.019 1.00 88.12 111 MET A CA 1
ATOM 864 C C . MET A 1 111 ? 7.339 4.944 -1.440 1.00 88.12 111 MET A C 1
ATOM 866 O O . MET A 1 111 ? 6.304 4.292 -1.581 1.00 88.12 111 MET A O 1
ATOM 870 N N . LEU A 1 112 ? 7.411 6.258 -1.662 1.00 90.56 112 LEU A N 1
ATOM 871 C CA . LEU A 1 112 ? 6.285 7.035 -2.174 1.00 90.56 112 LEU A CA 1
ATOM 872 C C . LEU A 1 112 ? 5.923 6.618 -3.604 1.00 90.56 112 LEU A C 1
ATOM 874 O O . LEU A 1 112 ? 4.740 6.443 -3.888 1.00 90.56 112 LEU A O 1
ATOM 878 N N . ASP A 1 113 ? 6.910 6.357 -4.464 1.00 91.44 113 ASP A N 1
ATOM 879 C CA . ASP A 1 113 ? 6.674 5.842 -5.820 1.00 91.44 113 ASP A CA 1
ATOM 880 C C . ASP A 1 113 ? 5.984 4.467 -5.789 1.00 91.44 113 ASP A C 1
ATOM 882 O O . ASP A 1 113 ? 5.032 4.211 -6.532 1.00 91.44 113 ASP A O 1
ATOM 886 N N . ILE A 1 114 ? 6.415 3.576 -4.886 1.00 91.50 114 ILE A N 1
ATOM 887 C CA . ILE A 1 114 ? 5.777 2.266 -4.688 1.00 91.50 114 ILE A CA 1
ATOM 888 C C . ILE A 1 114 ? 4.333 2.443 -4.201 1.00 91.50 114 ILE A C 1
ATOM 890 O O . ILE A 1 114 ? 3.431 1.792 -4.729 1.00 91.50 114 ILE A O 1
ATOM 894 N N . ALA A 1 115 ? 4.094 3.325 -3.227 1.00 94.12 115 ALA A N 1
ATOM 895 C CA . ALA A 1 115 ? 2.751 3.626 -2.736 1.00 94.12 115 ALA A CA 1
ATOM 896 C C . ALA A 1 115 ? 1.850 4.172 -3.854 1.00 94.12 115 ALA A C 1
ATOM 898 O O . ALA A 1 115 ? 0.733 3.687 -4.030 1.00 94.12 115 ALA A O 1
ATOM 899 N N . GLY A 1 116 ? 2.358 5.116 -4.652 1.00 94.38 116 GLY A N 1
ATOM 900 C CA . GLY A 1 116 ? 1.662 5.679 -5.808 1.00 94.38 116 GLY A CA 1
ATOM 901 C C . GLY A 1 116 ? 1.289 4.611 -6.833 1.00 94.38 116 GLY A C 1
ATOM 902 O O . GLY A 1 116 ? 0.135 4.534 -7.246 1.00 94.38 116 GLY A O 1
ATOM 903 N N . THR A 1 117 ? 2.220 3.709 -7.148 1.00 95.25 117 THR A N 1
ATOM 904 C CA . THR A 1 117 ? 1.980 2.584 -8.067 1.00 95.25 117 THR A CA 1
ATOM 905 C C . THR A 1 117 ? 0.883 1.646 -7.546 1.00 95.25 117 THR A C 1
ATOM 907 O O . THR A 1 117 ? 0.049 1.168 -8.320 1.00 95.25 117 THR A O 1
ATOM 910 N N . ILE A 1 118 ? 0.848 1.387 -6.229 1.00 96.25 118 ILE A N 1
ATOM 911 C CA . ILE A 1 118 ? -0.223 0.596 -5.599 1.00 96.25 118 ILE A CA 1
ATOM 912 C C . ILE A 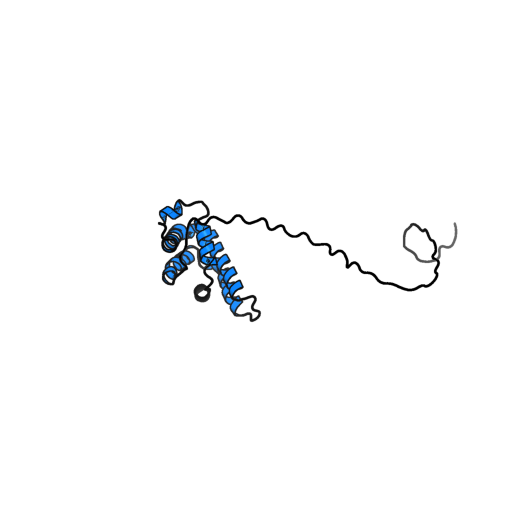1 118 ? -1.570 1.308 -5.725 1.00 96.25 118 ILE A C 1
ATOM 914 O O . ILE A 1 118 ? -2.561 0.652 -6.033 1.00 96.25 118 ILE A O 1
ATOM 918 N N . VAL A 1 119 ? -1.619 2.623 -5.500 1.00 96.06 119 VAL A N 1
ATOM 919 C CA . VAL A 1 119 ? -2.854 3.414 -5.611 1.00 96.06 119 VAL A CA 1
ATOM 920 C C . VAL A 1 119 ? -3.355 3.472 -7.058 1.00 96.06 119 VAL A C 1
ATOM 922 O O . VAL A 1 119 ? -4.552 3.313 -7.290 1.00 96.06 119 VAL A O 1
ATOM 925 N N . GLU A 1 120 ? -2.467 3.616 -8.042 1.00 95.94 120 GLU A N 1
ATOM 926 C CA . GLU A 1 120 ? -2.824 3.590 -9.469 1.00 95.94 120 GLU A CA 1
ATOM 927 C C . GLU A 1 120 ? -3.479 2.259 -9.874 1.00 95.94 120 GLU A C 1
ATOM 929 O O . GLU A 1 120 ? -4.445 2.227 -10.637 1.00 95.94 120 GLU A O 1
ATOM 934 N N . HIS A 1 121 ? -3.004 1.154 -9.295 1.00 95.44 121 HIS A N 1
ATOM 935 C CA . HIS A 1 121 ? -3.472 -0.201 -9.585 1.00 95.44 121 HIS A CA 1
ATOM 936 C C . HIS A 1 121 ? -4.331 -0.799 -8.461 1.00 95.44 121 HIS A C 1
ATOM 938 O O . HIS A 1 121 ? -4.447 -2.023 -8.348 1.00 95.44 121 HIS A O 1
ATOM 944 N N . ILE A 1 122 ? -4.954 0.045 -7.633 1.00 93.75 122 ILE A N 1
ATOM 945 C CA . ILE A 1 122 ? -5.575 -0.363 -6.363 1.00 93.75 122 ILE A CA 1
ATOM 946 C C . ILE A 1 122 ? -6.635 -1.462 -6.530 1.00 93.75 122 ILE A C 1
ATOM 948 O O . ILE A 1 122 ? -6.707 -2.394 -5.728 1.00 93.75 122 ILE A O 1
ATOM 952 N N . GLY A 1 123 ? -7.396 -1.423 -7.629 1.00 94.81 123 GLY A N 1
ATOM 953 C CA . GLY A 1 123 ? -8.430 -2.416 -7.936 1.00 94.81 123 GLY A CA 1
ATOM 954 C C . GLY A 1 123 ? -7.891 -3.820 -8.240 1.00 94.81 123 GLY A C 1
ATOM 955 O O . GLY A 1 123 ? -8.602 -4.804 -8.057 1.00 94.81 123 GLY A O 1
ATOM 956 N N . ALA A 1 124 ? -6.626 -3.963 -8.650 1.00 96.50 124 ALA A N 1
ATOM 957 C CA . ALA A 1 124 ? -6.042 -5.275 -8.953 1.00 96.50 124 ALA A CA 1
ATOM 958 C C . ALA A 1 124 ? -5.847 -6.142 -7.695 1.00 96.50 124 ALA A C 1
ATOM 960 O O . ALA A 1 124 ? -5.788 -7.373 -7.782 1.00 96.50 124 ALA A O 1
ATOM 961 N N . ALA A 1 125 ? -5.736 -5.510 -6.525 1.00 96.00 125 ALA A N 1
ATOM 962 C CA . ALA A 1 125 ? -5.432 -6.165 -5.258 1.00 96.00 125 ALA A CA 1
ATOM 963 C C . ALA A 1 125 ? -6.409 -5.794 -4.129 1.00 96.00 125 ALA A C 1
ATOM 965 O O . ALA A 1 125 ? -6.069 -5.985 -2.965 1.00 96.00 125 ALA A O 1
ATOM 966 N N . GLU A 1 126 ? -7.612 -5.318 -4.464 1.00 95.56 126 GLU A N 1
ATOM 967 C CA . GLU A 1 126 ? -8.609 -4.767 -3.533 1.00 95.56 126 GLU A CA 1
ATOM 968 C C . GLU A 1 126 ? -8.779 -5.590 -2.241 1.00 95.56 126 GLU A C 1
ATOM 970 O O . GLU A 1 126 ? -8.485 -5.108 -1.148 1.00 95.56 126 GLU A O 1
ATOM 975 N N . ASP A 1 127 ? -9.172 -6.862 -2.351 1.00 97.00 127 ASP A N 1
ATOM 976 C CA . ASP A 1 127 ? -9.397 -7.719 -1.178 1.00 97.00 127 ASP A CA 1
ATOM 977 C C . ASP A 1 127 ? -8.137 -7.947 -0.335 1.00 97.00 127 ASP A C 1
ATOM 979 O O . ASP A 1 127 ? -8.210 -8.045 0.891 1.00 97.00 127 ASP A O 1
ATOM 983 N N . ASP A 1 128 ? -6.971 -8.037 -0.978 1.00 97.75 128 ASP A N 1
ATOM 984 C CA . ASP A 1 128 ? -5.709 -8.245 -0.269 1.00 97.75 128 ASP A CA 1
ATOM 985 C C . ASP A 1 128 ? -5.257 -6.973 0.451 1.00 97.75 128 ASP A C 1
ATOM 987 O O . ASP A 1 128 ? -4.710 -7.063 1.549 1.00 97.75 128 ASP A O 1
ATOM 991 N N . LEU A 1 129 ? -5.536 -5.799 -0.124 1.00 97.75 129 LEU A N 1
ATOM 992 C CA . LEU A 1 129 ? -5.312 -4.510 0.521 1.00 97.75 129 LEU A CA 1
ATOM 993 C C . LEU A 1 129 ? -6.205 -4.371 1.753 1.00 97.75 129 LEU A C 1
ATOM 995 O O . LEU A 1 129 ? -5.686 -4.160 2.847 1.00 97.75 129 LEU A O 1
ATOM 999 N N . TYR A 1 130 ? -7.520 -4.571 1.625 1.00 97.81 130 TYR A N 1
ATOM 1000 C CA . TYR A 1 130 ? -8.419 -4.507 2.781 1.00 97.81 130 TYR A CA 1
ATOM 1001 C C . TYR A 1 130 ? -8.054 -5.533 3.858 1.00 97.81 130 TYR A C 1
ATOM 1003 O O . TYR A 1 130 ? -8.095 -5.218 5.046 1.00 97.81 130 TYR A O 1
ATOM 1011 N N . SER A 1 131 ? -7.630 -6.739 3.468 1.00 97.75 131 SER A N 1
ATOM 1012 C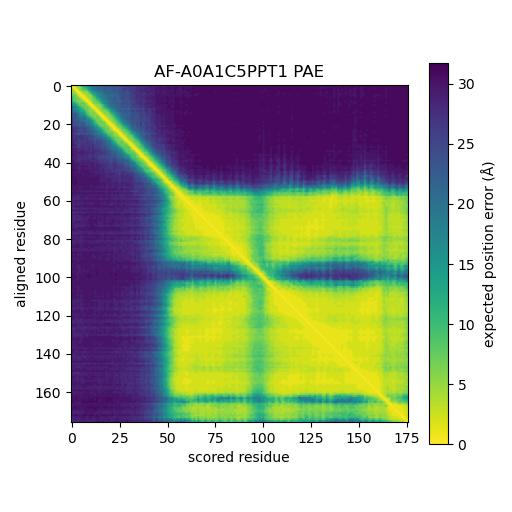 CA . SER A 1 131 ? -7.150 -7.743 4.421 1.00 97.75 131 SER A CA 1
ATOM 1013 C C . SER A 1 131 ? -5.872 -7.306 5.144 1.00 97.75 131 SER A C 1
ATOM 1015 O O . SER A 1 131 ? -5.773 -7.505 6.355 1.00 97.75 131 SER A O 1
ATOM 1017 N N . LEU A 1 132 ? -4.893 -6.736 4.434 1.00 97.44 132 LEU A N 1
ATOM 1018 C CA . LEU A 1 132 ? -3.642 -6.254 5.026 1.00 97.44 132 LEU A CA 1
ATOM 1019 C C . LEU A 1 132 ? -3.910 -5.100 5.998 1.00 97.44 132 LEU A C 1
ATOM 1021 O O . LEU A 1 132 ? -3.472 -5.139 7.148 1.00 97.44 132 LEU A O 1
ATOM 1025 N N . TYR A 1 133 ? -4.673 -4.101 5.559 1.00 97.19 133 TYR A N 1
ATOM 1026 C CA . TYR A 1 133 ? -4.970 -2.921 6.366 1.00 97.19 133 TYR A CA 1
ATOM 1027 C C . TYR A 1 133 ? -5.902 -3.216 7.537 1.00 97.19 133 TYR A C 1
ATOM 1029 O O . TYR A 1 133 ? -5.797 -2.555 8.571 1.00 97.19 133 TYR A O 1
ATOM 1037 N N . SER A 1 134 ? -6.734 -4.253 7.439 1.00 97.81 134 SER A N 1
ATOM 1038 C CA . SER A 1 134 ? -7.496 -4.761 8.577 1.00 97.81 134 SER A CA 1
ATOM 1039 C C . SER A 1 134 ? -6.585 -5.308 9.675 1.00 97.81 134 SER A C 1
ATOM 1041 O O . SER A 1 134 ? -6.726 -4.937 10.839 1.00 97.81 134 SER A O 1
ATOM 1043 N N . ASP A 1 135 ? -5.578 -6.110 9.321 1.00 97.31 135 ASP A N 1
ATOM 1044 C CA . ASP A 1 135 ? -4.613 -6.630 10.297 1.00 97.31 135 ASP A CA 1
ATOM 1045 C C . ASP A 1 135 ? -3.641 -5.551 10.820 1.00 97.31 135 ASP A C 1
ATOM 1047 O O . ASP A 1 135 ? -3.113 -5.660 11.933 1.00 97.31 135 ASP A O 1
ATOM 1051 N N . MET A 1 136 ? -3.378 -4.500 10.038 1.00 96.00 136 MET A N 1
ATOM 1052 C CA . MET A 1 136 ? -2.532 -3.384 10.473 1.00 96.00 136 MET A CA 1
ATOM 1053 C C . MET A 1 136 ? -3.245 -2.404 11.408 1.00 96.00 136 MET A C 1
ATOM 1055 O O . MET A 1 136 ? -2.618 -1.906 12.344 1.00 96.00 136 MET A O 1
ATOM 1059 N N . SER A 1 137 ? -4.529 -2.138 11.172 1.00 96.50 137 SER A N 1
ATOM 1060 C CA . SER A 1 137 ? -5.319 -1.179 11.956 1.00 96.50 137 SER A CA 1
ATOM 1061 C C . SER A 1 137 ? -6.120 -1.812 13.096 1.00 96.50 137 SER A C 1
ATOM 1063 O O . SER A 1 137 ? -6.516 -1.124 14.032 1.00 96.50 137 SER A O 1
ATOM 1065 N N . GLY A 1 138 ? -6.395 -3.118 13.018 1.00 96.94 138 GLY A N 1
ATOM 1066 C CA . GLY A 1 138 ? -7.364 -3.795 13.884 1.00 96.94 138 GLY A CA 1
ATOM 1067 C C . GLY A 1 138 ? -8.828 -3.507 13.524 1.00 96.94 138 GLY A C 1
ATOM 1068 O O . GLY A 1 138 ? -9.725 -4.026 14.187 1.00 96.94 138 GLY A O 1
ATOM 1069 N N . ILE A 1 139 ? -9.088 -2.709 12.483 1.00 97.62 139 ILE A N 1
ATOM 1070 C CA . ILE A 1 139 ? -10.430 -2.418 11.970 1.00 97.62 139 ILE A CA 1
ATOM 1071 C C . ILE A 1 139 ? -10.851 -3.572 11.047 1.00 97.62 139 ILE A C 1
ATOM 1073 O O . ILE A 1 139 ? -10.057 -3.981 10.202 1.00 97.62 139 ILE A O 1
ATOM 1077 N N . PRO A 1 140 ? -12.070 -4.129 11.151 1.00 97.75 140 PRO A N 1
ATOM 1078 C CA . PRO A 1 140 ? -12.534 -5.163 10.225 1.00 97.75 140 PRO A CA 1
ATOM 1079 C C . PRO A 1 140 ? -12.489 -4.697 8.763 1.00 97.75 140 PRO A C 1
ATOM 1081 O O . PRO A 1 140 ? -12.891 -3.577 8.468 1.00 97.75 140 PRO A O 1
ATOM 1084 N N . ALA A 1 141 ? -12.065 -5.561 7.836 1.00 97.19 141 ALA A N 1
ATOM 1085 C CA . ALA A 1 141 ? -11.951 -5.229 6.409 1.00 97.19 141 ALA A CA 1
ATOM 1086 C C . ALA A 1 141 ? -13.242 -4.631 5.811 1.00 97.19 141 ALA A C 1
ATOM 1088 O O . ALA A 1 141 ? -13.185 -3.673 5.046 1.00 97.19 141 ALA A O 1
ATOM 1089 N N . ASP A 1 142 ? -14.409 -5.156 6.191 1.00 97.12 142 ASP A N 1
ATOM 1090 C CA . ASP A 1 142 ? -15.706 -4.639 5.734 1.00 97.12 142 ASP A CA 1
ATOM 1091 C C . ASP A 1 142 ? -16.005 -3.249 6.304 1.00 97.12 142 ASP A C 1
ATOM 1093 O O . ASP A 1 142 ? -16.594 -2.425 5.620 1.00 97.12 142 ASP A O 1
ATOM 1097 N N . ALA A 1 143 ? -15.532 -2.946 7.516 1.00 96.94 143 ALA A N 1
ATOM 1098 C CA . ALA A 1 143 ? -15.647 -1.603 8.069 1.00 96.94 143 ALA A CA 1
ATOM 1099 C C . ALA A 1 143 ? -14.734 -0.613 7.332 1.00 96.94 143 ALA A C 1
ATOM 1101 O O . ALA A 1 143 ? -15.164 0.508 7.103 1.00 96.94 143 ALA A O 1
ATOM 1102 N N . ILE A 1 144 ? -13.531 -1.026 6.899 1.00 96.62 144 ILE A N 1
ATOM 1103 C CA . ILE A 1 144 ? -12.625 -0.176 6.098 1.00 96.62 144 ILE A CA 1
ATOM 1104 C C . ILE A 1 144 ? -13.255 0.186 4.742 1.00 96.62 144 ILE A C 1
ATOM 1106 O O . ILE A 1 144 ? -13.073 1.301 4.261 1.00 96.62 144 ILE A O 1
ATOM 1110 N N . ARG A 1 145 ? -14.026 -0.724 4.131 1.00 95.81 145 ARG A N 1
ATOM 1111 C CA . ARG A 1 145 ? -14.743 -0.465 2.867 1.00 95.81 145 ARG A CA 1
ATOM 1112 C C . ARG A 1 145 ? -15.811 0.622 2.985 1.00 95.81 145 ARG A C 1
ATOM 1114 O O . ARG A 1 145 ? -16.030 1.350 2.025 1.00 95.81 145 ARG A O 1
ATOM 1121 N N . GLU A 1 146 ? -16.431 0.738 4.154 1.00 96.81 146 GLU A N 1
ATOM 1122 C CA . GLU A 1 146 ? -17.472 1.730 4.451 1.00 96.81 146 GLU A CA 1
ATOM 1123 C C . GLU A 1 146 ? -16.904 3.039 5.033 1.00 96.81 146 GLU A C 1
ATOM 1125 O O . GLU A 1 146 ? -17.663 3.935 5.404 1.00 96.81 146 GLU A O 1
ATOM 1130 N N . MET A 1 147 ? -15.574 3.158 5.157 1.00 94.69 147 MET A N 1
ATOM 1131 C CA . MET A 1 147 ? -14.932 4.398 5.601 1.00 94.69 147 MET A CA 1
ATOM 1132 C C . MET A 1 147 ? -15.028 5.492 4.536 1.00 94.69 147 MET A C 1
ATOM 1134 O O . MET A 1 147 ? -15.380 5.255 3.380 1.00 94.69 147 MET A O 1
ATOM 1138 N N . GLU A 1 148 ? -14.686 6.715 4.938 1.00 94.38 148 GLU A N 1
ATOM 1139 C CA . GLU A 1 148 ? -14.699 7.863 4.045 1.00 94.38 148 GLU A CA 1
ATOM 1140 C C . GLU A 1 148 ? -13.825 7.631 2.807 1.00 94.38 148 GLU A C 1
ATOM 1142 O O . GLU A 1 148 ? -12.756 7.004 2.857 1.00 94.38 148 GLU A O 1
ATOM 1147 N N . PHE A 1 149 ? -14.297 8.149 1.677 1.00 92.62 149 PHE A N 1
ATOM 1148 C CA . PHE A 1 149 ? -13.579 8.073 0.419 1.00 92.62 149 PHE A CA 1
ATOM 1149 C C . PHE A 1 149 ? -12.162 8.645 0.567 1.00 92.62 149 PHE A C 1
ATOM 1151 O O . PHE A 1 149 ? -11.966 9.727 1.105 1.00 92.62 149 PHE A O 1
ATOM 1158 N N . GLY A 1 150 ? -11.165 7.906 0.082 1.00 91.81 150 GLY A N 1
ATOM 1159 C CA . GLY A 1 150 ? -9.755 8.280 0.226 1.00 91.81 150 GLY A CA 1
ATOM 1160 C C . GLY A 1 150 ? -9.055 7.684 1.450 1.00 91.81 150 GLY A C 1
ATOM 1161 O O . GLY A 1 150 ? -7.827 7.700 1.489 1.00 91.81 150 GLY A O 1
ATOM 1162 N N . THR A 1 151 ? -9.782 7.048 2.379 1.00 95.25 151 THR A N 1
ATOM 1163 C CA . THR A 1 151 ? -9.170 6.411 3.559 1.00 95.25 151 THR A CA 1
ATOM 1164 C C . THR A 1 151 ? -8.135 5.350 3.175 1.00 95.25 151 THR A C 1
ATOM 1166 O O . THR A 1 151 ? -7.009 5.390 3.658 1.00 95.25 151 THR A O 1
ATOM 1169 N N . LEU A 1 152 ? -8.476 4.404 2.290 1.00 95.81 152 LEU A N 1
ATOM 1170 C CA . LEU A 1 152 ? -7.552 3.327 1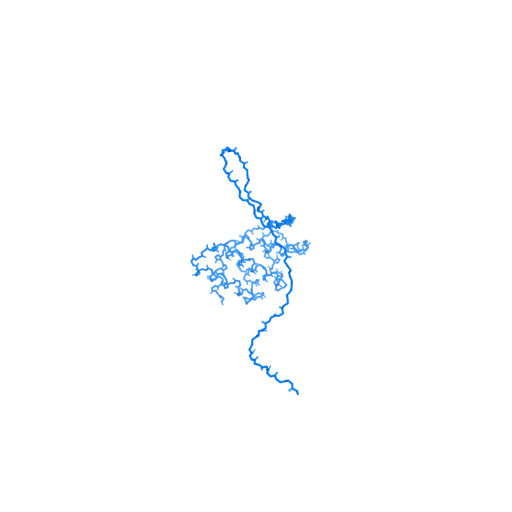.911 1.00 95.81 152 LEU A CA 1
ATOM 1171 C C . LEU A 1 152 ? -6.277 3.852 1.206 1.00 95.81 152 LEU A C 1
ATOM 1173 O O . LEU A 1 152 ? -5.186 3.453 1.616 1.00 95.81 152 LEU A O 1
ATOM 1177 N N . PRO A 1 153 ? -6.357 4.754 0.205 1.00 95.44 153 PRO A N 1
ATOM 1178 C CA . PRO A 1 153 ? -5.175 5.431 -0.33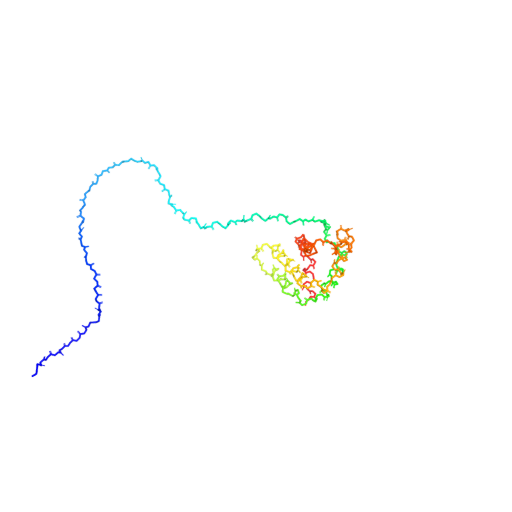4 1.00 95.44 153 PRO A CA 1
ATOM 1179 C C . PRO A 1 153 ? -4.318 6.124 0.731 1.00 95.44 153 PRO A C 1
ATOM 1181 O O . PRO A 1 153 ? -3.094 6.010 0.687 1.00 95.44 153 PRO A O 1
ATOM 1184 N N . LEU A 1 154 ? -4.939 6.785 1.714 1.00 95.50 154 LEU A N 1
ATOM 1185 C CA . LEU A 1 154 ? -4.214 7.439 2.802 1.00 95.50 154 LEU A CA 1
ATOM 1186 C C . LEU A 1 154 ? -3.492 6.421 3.699 1.00 95.50 154 LEU A C 1
ATOM 1188 O O . LEU A 1 154 ? -2.324 6.618 4.026 1.00 95.50 154 LEU A O 1
ATOM 1192 N N . MET A 1 155 ? -4.128 5.286 4.015 1.00 96.25 155 MET A N 1
ATOM 1193 C CA . MET A 1 155 ? -3.491 4.197 4.771 1.00 96.25 155 MET A CA 1
ATOM 1194 C C . MET A 1 155 ? -2.266 3.635 4.035 1.00 96.25 155 MET A C 1
ATOM 1196 O O . MET A 1 155 ? -1.255 3.312 4.668 1.00 96.25 155 MET A O 1
ATOM 1200 N N . ILE A 1 156 ? -2.347 3.533 2.701 1.00 95.62 156 ILE A N 1
ATOM 1201 C CA . ILE A 1 156 ? -1.228 3.120 1.847 1.00 95.62 156 ILE A CA 1
ATOM 1202 C C . ILE A 1 156 ? -0.097 4.136 1.922 1.00 95.62 156 ILE A C 1
ATOM 1204 O O . ILE A 1 156 ? 1.040 3.763 2.212 1.00 95.62 156 ILE A O 1
ATOM 1208 N N . LEU A 1 157 ? -0.406 5.414 1.729 1.00 93.31 157 LEU A N 1
ATOM 1209 C CA . LEU A 1 157 ? 0.585 6.478 1.798 1.00 93.31 157 LEU A CA 1
ATOM 1210 C C . LEU A 1 157 ? 1.293 6.513 3.160 1.00 93.31 157 LEU A C 1
ATOM 1212 O O . LEU A 1 157 ? 2.524 6.518 3.211 1.00 93.31 157 LEU A O 1
ATOM 1216 N N . ASP A 1 158 ? 0.535 6.479 4.257 1.00 93.12 158 ASP A N 1
ATOM 1217 C CA . ASP A 1 158 ? 1.076 6.530 5.617 1.00 93.12 158 ASP A CA 1
ATOM 1218 C C . ASP A 1 158 ? 1.990 5.320 5.900 1.00 93.12 158 ASP A C 1
ATOM 1220 O O . ASP A 1 158 ? 3.083 5.476 6.450 1.00 93.12 158 ASP A O 1
ATOM 1224 N N . SER A 1 159 ? 1.604 4.118 5.457 1.00 92.06 159 SER A N 1
ATOM 1225 C CA . SER A 1 159 ? 2.383 2.891 5.697 1.00 92.06 159 SER A CA 1
ATOM 1226 C C . SER A 1 159 ? 3.753 2.914 5.033 1.00 92.06 159 SER A C 1
ATOM 1228 O O . SER A 1 159 ? 4.745 2.485 5.624 1.00 92.06 159 SER A O 1
ATOM 1230 N N . PHE A 1 160 ? 3.818 3.414 3.802 1.00 90.25 160 PHE A N 1
ATOM 1231 C CA . PHE A 1 160 ? 5.062 3.492 3.042 1.00 90.25 160 PHE A CA 1
ATOM 1232 C C . PHE A 1 160 ? 5.898 4.720 3.424 1.00 90.25 160 PHE A C 1
ATOM 1234 O O . PHE A 1 160 ? 7.125 4.652 3.387 1.00 90.25 160 PHE A O 1
ATOM 1241 N N . SER A 1 161 ? 5.264 5.792 3.904 1.00 86.56 161 SER A N 1
ATOM 1242 C CA . SER A 1 161 ? 5.955 6.947 4.495 1.00 86.56 161 SER A CA 1
ATOM 1243 C C . SER A 1 161 ? 6.640 6.592 5.824 1.00 86.56 161 SER A C 1
ATOM 1245 O O . SER A 1 161 ? 7.740 7.069 6.118 1.00 86.56 161 SER A O 1
ATOM 1247 N N . GLU A 1 162 ? 6.026 5.719 6.633 1.00 82.25 162 GLU A N 1
ATOM 1248 C CA . GLU A 1 162 ? 6.626 5.212 7.874 1.00 82.25 162 GLU A CA 1
ATOM 1249 C C . GLU A 1 162 ? 7.680 4.123 7.618 1.00 82.25 162 GLU A C 1
ATOM 1251 O O . GLU A 1 162 ? 8.612 3.970 8.414 1.00 82.25 162 GLU A O 1
ATOM 1256 N N . ALA A 1 163 ? 7.583 3.393 6.499 1.00 71.88 163 ALA A N 1
ATOM 1257 C CA . ALA A 1 163 ? 8.504 2.332 6.090 1.00 71.88 163 ALA A CA 1
ATOM 1258 C C . ALA A 1 163 ? 9.893 2.866 5.675 1.00 71.88 163 ALA A C 1
ATOM 1260 O O . ALA A 1 163 ? 10.410 2.601 4.595 1.00 71.88 163 ALA A O 1
ATOM 1261 N N . LYS A 1 164 ? 10.569 3.558 6.595 1.00 60.75 164 LYS A N 1
ATOM 1262 C CA . LYS A 1 164 ? 11.949 4.047 6.464 1.00 60.75 164 LYS A CA 1
ATOM 1263 C C . LYS A 1 164 ? 12.957 2.911 6.294 1.00 60.75 164 LYS A C 1
ATOM 1265 O O . LYS A 1 164 ? 14.088 3.137 5.862 1.00 60.75 164 LYS A O 1
ATOM 1270 N N . ASN A 1 165 ? 12.575 1.683 6.653 1.00 62.09 165 ASN A N 1
ATOM 1271 C CA . ASN A 1 165 ? 13.431 0.523 6.496 1.00 62.09 165 ASN A CA 1
ATOM 1272 C C . ASN A 1 165 ? 13.369 -0.021 5.063 1.00 62.09 165 ASN A C 1
ATOM 1274 O O . ASN A 1 165 ? 12.662 -0.976 4.749 1.00 62.09 165 ASN A O 1
ATOM 1278 N N . THR A 1 166 ? 14.195 0.574 4.209 1.00 67.25 166 THR A N 1
ATOM 1279 C CA . THR A 1 166 ? 14.400 0.158 2.818 1.00 67.25 166 THR A CA 1
ATOM 1280 C C . THR A 1 166 ? 14.940 -1.262 2.669 1.00 67.25 166 THR A C 1
ATOM 1282 O O . THR A 1 166 ? 14.894 -1.791 1.566 1.00 67.25 166 THR A O 1
ATOM 1285 N N . SER A 1 167 ? 15.445 -1.910 3.728 1.00 75.31 167 SER A N 1
ATOM 1286 C CA . SER A 1 167 ? 16.126 -3.207 3.592 1.00 75.31 167 SER A CA 1
ATOM 1287 C C . SER A 1 167 ? 15.246 -4.305 2.986 1.00 75.31 167 SER A C 1
ATOM 1289 O O . SER A 1 167 ? 15.744 -5.079 2.175 1.00 75.31 167 SER A O 1
ATOM 1291 N N . PHE A 1 168 ? 13.942 -4.333 3.275 1.00 77.19 168 PHE A N 1
ATOM 1292 C CA . PHE A 1 168 ? 13.019 -5.271 2.629 1.00 77.19 168 PHE A CA 1
ATOM 1293 C C . PHE A 1 168 ? 12.930 -5.036 1.115 1.00 77.19 168 PHE A C 1
ATOM 1295 O O . PHE A 1 168 ? 13.204 -5.936 0.322 1.00 77.19 168 PHE A O 1
ATOM 1302 N N . PHE A 1 169 ? 12.597 -3.812 0.711 1.00 78.31 169 PHE A N 1
ATOM 1303 C CA . PHE A 1 169 ? 12.449 -3.454 -0.698 1.00 78.31 169 PHE A CA 1
ATOM 1304 C C . PHE A 1 169 ? 13.776 -3.525 -1.461 1.00 78.31 169 PHE A C 1
ATOM 1306 O O . PHE A 1 169 ? 13.776 -3.848 -2.642 1.00 78.31 169 PHE A O 1
ATOM 1313 N N . LYS A 1 170 ? 14.908 -3.325 -0.776 1.00 77.88 170 LYS A N 1
ATOM 1314 C CA . LYS A 1 170 ? 16.257 -3.565 -1.308 1.00 77.88 170 LYS A CA 1
ATOM 1315 C C . LYS A 1 170 ? 16.523 -5.038 -1.586 1.00 77.88 170 LYS A C 1
ATOM 1317 O O . LYS A 1 170 ? 17.215 -5.374 -2.538 1.00 77.88 170 LYS A O 1
ATOM 1322 N N . VAL A 1 171 ? 16.019 -5.938 -0.744 1.00 79.38 171 VAL A N 1
ATOM 1323 C CA . VAL A 1 171 ? 16.107 -7.377 -1.019 1.00 79.38 171 VAL A CA 1
ATOM 1324 C C . VAL A 1 171 ? 15.181 -7.738 -2.176 1.00 79.38 171 VAL A C 1
ATOM 1326 O O . VAL A 1 171 ? 15.598 -8.477 -3.063 1.00 79.38 171 VAL A O 1
ATOM 1329 N N . LEU A 1 172 ? 13.963 -7.186 -2.213 1.00 73.62 172 LEU A N 1
ATOM 1330 C CA . LEU A 1 172 ? 13.036 -7.417 -3.321 1.00 73.62 172 LEU A CA 1
ATOM 1331 C C . LEU A 1 172 ? 13.561 -6.915 -4.663 1.00 73.62 172 LEU A C 1
ATOM 1333 O O . LEU A 1 172 ? 13.420 -7.632 -5.648 1.00 73.62 172 LEU A O 1
ATOM 1337 N N . SER A 1 173 ? 14.191 -5.740 -4.713 1.00 76.44 173 SER A N 1
ATOM 1338 C CA . SER A 1 173 ? 14.722 -5.186 -5.963 1.00 76.44 173 SER A CA 1
ATOM 1339 C C . SER A 1 173 ? 15.806 -6.065 -6.591 1.00 76.44 173 SER A C 1
ATOM 1341 O O . SER A 1 173 ? 15.998 -6.013 -7.797 1.00 76.44 173 SER A O 1
ATOM 1343 N N . ARG A 1 174 ? 16.484 -6.914 -5.805 1.00 77.50 174 ARG A N 1
ATOM 1344 C CA . ARG A 1 174 ? 17.469 -7.896 -6.296 1.00 77.50 174 ARG A CA 1
ATOM 1345 C C . ARG A 1 174 ? 16.844 -9.180 -6.849 1.00 77.50 174 ARG A C 1
ATOM 1347 O O . ARG A 1 174 ? 17.558 -9.990 -7.434 1.00 77.50 174 ARG A O 1
ATOM 1354 N N . LEU A 1 175 ? 15.557 -9.414 -6.594 1.00 66.94 175 LEU A N 1
ATOM 1355 C CA . LEU A 1 175 ? 14.821 -10.596 -7.059 1.00 66.94 175 LEU A CA 1
ATOM 1356 C C . LEU A 1 175 ? 14.078 -10.354 -8.385 1.00 66.94 175 LEU A C 1
ATOM 1358 O O . LEU A 1 175 ? 13.481 -11.297 -8.911 1.00 66.94 175 LEU A O 1
ATOM 1362 N N . LEU A 1 176 ? 14.087 -9.116 -8.888 1.00 62.81 176 LEU A N 1
ATOM 1363 C CA . LEU A 1 176 ? 13.458 -8.667 -10.135 1.00 62.81 176 LEU A CA 1
ATOM 1364 C C . LEU A 1 176 ? 14.504 -8.446 -11.228 1.00 62.81 176 LEU A C 1
ATOM 1366 O O . LEU A 1 176 ? 14.142 -8.662 -12.407 1.00 62.81 176 LEU A O 1
#

Secondary structure (DSSP, 8-state):
-------------------------------------------------------------PPP-GGGHHHHHHHHHHH-GGGGHHHHHHHHHTTT-SS-S-HHHHHHHHHHHHHHHHHHTGGGGHHHHHHHHHHHHSS-HHHHHTSPTTHHHHHHHHHHHH---THHHHHHHTT-

pLDDT: mean 71.76, std 24.21, range [27.64, 97.81]

Sequence (176 aa):
MKSVIEMMKSGRNDEAERVESTLPETDMEAAESTEGEPEEIVEAPETEETPEEPVERPYTLRSLKDRDLFPLLKILRKIGLKEFKDAFNHLVVGESDENVQSVQGVGAAVMLDIAGTIVEHIGAAEDDLYSLYSDMSGIPADAIREMEFGTLPLMILDSFSEAKNTSFFKVLSRLL

Foldseek 3Di:
DDDDDDDDDDDDDDDDDDDDDDDDDDDDDDDDDDDDDDDDDPDDDDDPPDPDDPDDQPFDFDADDPVCLVLVVVLCVLLNVVLLLVLLVLLVVLVVDPPDPPNLVSQLVSLQSVLVSCVVSVVSSVVSLLVSRCVGGVPHSVVQVVDDPCNSSVSSNVRSNVCSPCVSSNVVSVVD

Solvent-accessible surface area (backbone atoms only — not comparable to full-atom values): 11587 Å² total; per-residue (Å²): 134,89,79,85,86,78,80,83,88,83,93,79,87,78,88,86,83,89,88,86,84,84,86,87,91,84,83,91,85,84,88,82,90,85,88,90,82,86,80,90,75,85,75,72,83,78,78,79,77,72,81,76,75,80,80,83,68,100,68,61,71,58,80,90,53,81,84,46,50,62,60,50,50,50,38,46,58,53,62,33,66,74,77,45,44,65,39,36,47,54,60,56,54,56,72,74,51,89,78,66,71,49,61,64,57,58,42,50,53,32,30,49,48,49,34,49,50,48,57,78,40,37,79,59,28,45,72,58,49,37,51,50,52,17,72,37,46,73,46,56,40,72,58,62,72,72,46,65,91,62,48,66,59,49,55,43,46,52,53,32,68,67,50,74,68,46,66,62,60,57,55,50,45,74,76,111

Mean predicted aligned error: 16.42 Å